Protein AF-A0A2T6D8W9-F1 (afdb_monomer)

Foldseek 3Di:
DPPDPFDDLVVVVFKFFAPCVQQPWQDLDDPDDPVVVVVCVVVQKDQQSPDPTRRRRMIGNDDGD

Solvent-accessible surface area (backbone atoms only — not comparable to full-atom values): 3959 Å² total; per-residue (Å²): 136,78,96,59,99,59,87,54,54,58,81,73,72,42,38,49,73,50,65,52,89,75,12,37,73,67,36,84,63,59,83,71,58,68,67,63,54,50,55,40,44,76,73,60,31,42,64,23,59,77,40,98,65,18,18,47,21,3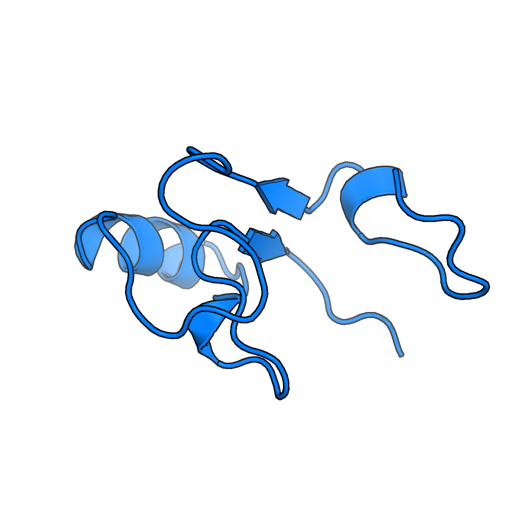3,38,29,61,69,82,81,129

pLDDT: mean 90.18, std 12.32, range [46.72, 98.12]

Radius of gyration: 11.38 Å; Cα contacts (8 Å, |Δi|>4): 95; chains: 1; bounding box: 24×20×29 Å

Sequence (65 aa):
MRGGRRLSMHSFGIAIDWDANNNPQGNPNSTLPDFWYEIWAKHGWIDGRHFRTPDPMHVQFAKGT

Secondary structure (DSSP, 8-state):
----SS--GGGGT-EEE-STTTS-TT-----S-HHHHHHHHHTTPEEGGGSSS--TTEEESS---

Structure (mmCIF, N/CA/C/O backbone):
data_AF-A0A2T6D8W9-F1
#
_entry.id   AF-A0A2T6D8W9-F1
#
loop_
_atom_site.group_PDB
_atom_site.id
_atom_site.type_symbol
_atom_site.label_atom_id
_atom_site.label_alt_id
_atom_site.label_comp_id
_atom_site.label_asym_id
_atom_site.label_entity_id
_atom_site.label_seq_id
_atom_site.pdbx_PDB_ins_code
_atom_site.Cartn_x
_atom_site.Cartn_y
_atom_site.Cartn_z
_atom_site.occupancy
_atom_site.B_iso_or_equiv
_atom_site.auth_seq_id
_atom_site.auth_comp_id
_atom_site.auth_asym_id
_atom_site.auth_atom_id
_atom_site.pdbx_PDB_model_num
ATOM 1 N N . MET A 1 1 ? 8.986 -13.418 5.185 1.00 46.72 1 MET A N 1
ATOM 2 C CA . MET A 1 1 ? 8.906 -12.830 6.542 1.00 46.72 1 MET A CA 1
ATO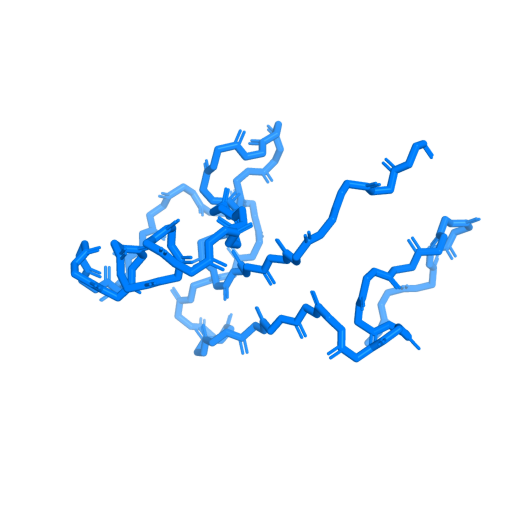M 3 C C . MET A 1 1 ? 10.303 -12.399 6.971 1.00 46.72 1 MET A C 1
ATOM 5 O O . MET A 1 1 ? 11.184 -13.246 7.032 1.00 46.72 1 MET A O 1
ATOM 9 N N . ARG A 1 2 ? 10.545 -11.103 7.203 1.00 56.38 2 ARG A N 1
ATOM 10 C CA . ARG A 1 2 ? 11.794 -10.638 7.834 1.00 56.38 2 ARG A CA 1
ATOM 11 C C . ARG A 1 2 ? 11.598 -10.743 9.347 1.00 56.38 2 ARG A C 1
ATOM 13 O O . ARG A 1 2 ? 10.561 -10.303 9.833 1.00 56.38 2 ARG A O 1
ATOM 20 N N . GLY A 1 3 ? 12.532 -11.358 10.072 1.00 51.97 3 GLY A N 1
ATOM 21 C CA . GLY A 1 3 ? 12.466 -11.528 11.530 1.00 51.97 3 GLY A CA 1
ATOM 22 C C . GLY A 1 3 ? 12.509 -10.183 12.257 1.00 51.97 3 GLY A C 1
ATOM 23 O O . GLY A 1 3 ? 13.567 -9.728 12.679 1.00 51.97 3 GLY A O 1
ATOM 24 N N . GLY A 1 4 ? 11.366 -9.509 12.343 1.00 60.16 4 GLY A N 1
ATOM 25 C CA . GLY A 1 4 ? 11.204 -8.248 13.049 1.00 60.16 4 GLY A CA 1
ATOM 26 C C . GLY A 1 4 ? 10.854 -8.490 14.512 1.00 60.16 4 GLY A C 1
ATOM 27 O O . GLY A 1 4 ? 10.016 -9.326 14.825 1.00 60.16 4 GLY A O 1
ATOM 28 N N . ARG A 1 5 ? 11.451 -7.713 15.422 1.00 66.31 5 ARG A N 1
ATOM 29 C CA . ARG A 1 5 ? 11.033 -7.658 16.840 1.00 66.31 5 ARG A CA 1
ATOM 30 C C . ARG A 1 5 ? 9.695 -6.930 17.045 1.00 66.31 5 ARG A C 1
ATOM 32 O O . ARG A 1 5 ? 9.218 -6.846 18.169 1.00 66.31 5 ARG A O 1
ATOM 39 N N . ARG A 1 6 ? 9.127 -6.352 15.981 1.00 71.25 6 ARG A N 1
ATOM 40 C CA . ARG A 1 6 ? 7.869 -5.597 15.992 1.00 71.25 6 ARG A CA 1
ATOM 41 C C . ARG A 1 6 ? 6.787 -6.407 15.291 1.00 71.25 6 ARG A C 1
ATOM 43 O O . ARG A 1 6 ? 7.062 -7.030 14.266 1.00 71.25 6 ARG A O 1
ATOM 50 N N . LEU A 1 7 ? 5.578 -6.375 15.846 1.00 81.44 7 LEU A N 1
ATOM 51 C CA . LEU A 1 7 ? 4.411 -7.028 15.259 1.00 81.44 7 LEU A CA 1
ATOM 52 C C . LEU A 1 7 ? 4.140 -6.447 13.867 1.00 81.44 7 LEU A C 1
ATOM 54 O O . LEU A 1 7 ? 4.174 -5.233 13.672 1.00 81.44 7 LEU A O 1
ATOM 58 N N . SER A 1 8 ? 3.891 -7.329 12.902 1.00 87.31 8 SER A N 1
ATOM 59 C CA . SER A 1 8 ? 3.544 -6.948 11.535 1.00 87.31 8 SER A CA 1
ATOM 60 C C . SER A 1 8 ? 2.030 -6.936 11.366 1.00 87.31 8 SER A C 1
ATOM 62 O O . SER A 1 8 ? 1.350 -7.832 11.859 1.00 87.31 8 SER A O 1
ATOM 64 N N . MET A 1 9 ? 1.500 -5.970 10.613 1.00 92.75 9 MET A N 1
ATOM 65 C CA . MET A 1 9 ? 0.076 -5.940 10.254 1.00 92.75 9 MET A CA 1
ATOM 66 C C . MET A 1 9 ? -0.342 -7.145 9.395 1.00 92.75 9 MET A C 1
ATOM 68 O O . MET A 1 9 ? -1.489 -7.583 9.468 1.00 92.75 9 MET A O 1
ATOM 72 N N . HIS A 1 10 ? 0.612 -7.765 8.689 1.00 92.06 10 HIS A N 1
ATOM 73 C CA . HIS A 1 10 ? 0.406 -9.034 7.983 1.00 92.06 10 HIS A CA 1
ATOM 74 C C . HIS A 1 10 ? 0.020 -10.173 8.934 1.00 92.06 10 HIS A C 1
ATOM 76 O O . HIS A 1 10 ? -0.807 -11.009 8.589 1.00 92.06 10 HIS A O 1
ATOM 82 N N . SER A 1 11 ? 0.548 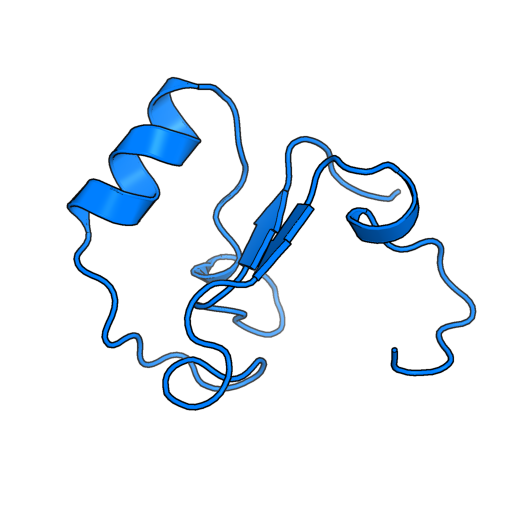-10.185 10.163 1.00 90.88 11 SER A N 1
ATOM 83 C CA . SER A 1 11 ? 0.205 -11.198 11.174 1.00 90.88 11 SER A CA 1
ATOM 84 C C . SER A 1 11 ? -1.240 -11.096 11.667 1.00 90.88 11 SER A C 1
ATOM 86 O O . SER A 1 11 ? -1.768 -12.067 12.199 1.00 90.88 11 SER A O 1
ATOM 88 N N . PHE A 1 12 ? -1.877 -9.941 11.481 1.00 91.06 12 PHE A N 1
ATOM 89 C CA . PHE A 1 12 ? -3.269 -9.695 11.852 1.00 91.06 12 PHE A CA 1
ATOM 90 C C . PHE A 1 12 ? -4.235 -9.832 10.663 1.00 91.06 12 PHE A C 1
ATOM 92 O O . PHE A 1 12 ? -5.428 -9.600 10.828 1.00 91.06 12 PHE A O 1
ATOM 99 N N . GLY A 1 13 ? -3.742 -10.182 9.467 1.00 93.38 13 GLY A N 1
ATOM 100 C CA . GLY A 1 13 ? -4.567 -10.302 8.259 1.00 93.38 13 GLY A CA 1
ATOM 101 C C . GLY A 1 13 ? -5.105 -8.968 7.725 1.00 93.38 13 GLY A C 1
ATOM 102 O O . GLY A 1 13 ? -6.047 -8.963 6.940 1.00 93.38 13 GLY A O 1
ATOM 103 N N . ILE A 1 14 ? -4.521 -7.842 8.149 1.00 95.25 14 ILE A N 1
ATOM 104 C CA . ILE A 1 14 ? -4.954 -6.481 7.786 1.00 95.25 14 ILE A CA 1
ATOM 105 C C . ILE A 1 14 ? -3.862 -5.696 7.052 1.00 95.25 14 ILE A C 1
ATOM 107 O O . ILE A 1 14 ? -3.810 -4.467 7.125 1.00 95.25 14 ILE A O 1
ATOM 111 N N . ALA A 1 15 ? -2.963 -6.410 6.380 1.00 96.12 15 ALA A N 1
ATOM 112 C CA . ALA A 1 15 ? -2.005 -5.844 5.447 1.00 96.12 15 ALA A CA 1
ATOM 113 C C . ALA A 1 15 ? -1.894 -6.714 4.199 1.00 96.12 15 ALA 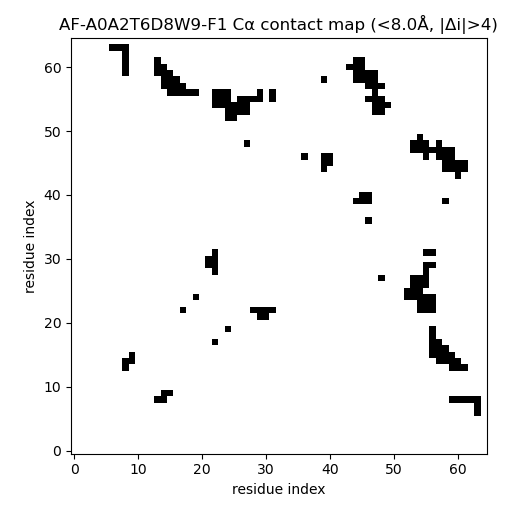A C 1
ATOM 115 O O . ALA A 1 15 ? -2.083 -7.929 4.267 1.00 96.12 15 ALA A O 1
ATOM 116 N N . ILE A 1 16 ? -1.606 -6.074 3.070 1.00 95.56 16 ILE A N 1
ATOM 117 C CA . ILE A 1 16 ? -1.485 -6.714 1.762 1.00 95.56 16 ILE A CA 1
ATOM 118 C C . ILE A 1 16 ? -0.265 -6.126 1.060 1.00 95.56 16 ILE A C 1
ATOM 120 O O . ILE A 1 16 ? -0.112 -4.907 1.026 1.00 95.56 16 ILE A O 1
ATOM 124 N N . ASP A 1 17 ? 0.552 -7.007 0.480 1.00 96.06 17 ASP A N 1
ATOM 125 C CA . ASP A 1 17 ? 1.633 -6.646 -0.435 1.00 96.06 17 ASP A CA 1
ATOM 126 C C . ASP A 1 17 ? 1.236 -7.107 -1.843 1.00 96.06 17 ASP A C 1
ATOM 128 O O . ASP A 1 17 ? 0.959 -8.293 -2.050 1.00 96.06 17 ASP A O 1
ATOM 132 N N . TRP A 1 18 ? 1.201 -6.194 -2.812 1.00 96.38 18 TRP A N 1
ATOM 133 C CA . TRP A 1 18 ? 0.859 -6.501 -4.200 1.00 96.38 18 TRP A CA 1
ATOM 134 C C . TRP A 1 18 ? 2.063 -6.365 -5.126 1.00 96.38 18 TRP A C 1
ATOM 136 O O . TRP A 1 18 ? 2.746 -5.345 -5.127 1.00 96.38 18 TRP A O 1
ATOM 146 N N . ASP A 1 19 ? 2.298 -7.394 -5.944 1.00 95.19 19 ASP A N 1
ATOM 147 C CA . ASP A 1 19 ? 3.384 -7.434 -6.931 1.00 95.19 19 ASP A CA 1
ATOM 148 C C . ASP A 1 19 ? 4.749 -6.983 -6.363 1.00 95.19 19 ASP A C 1
ATOM 150 O O . ASP A 1 19 ? 5.415 -6.069 -6.859 1.00 95.19 19 ASP A O 1
ATOM 154 N N . ALA A 1 20 ? 5.155 -7.639 -5.274 1.00 93.62 20 ALA A N 1
ATOM 155 C CA . ALA A 1 20 ? 6.356 -7.314 -4.506 1.00 93.62 20 ALA A CA 1
ATOM 156 C C . ALA A 1 20 ? 7.662 -7.359 -5.319 1.00 93.62 20 ALA A C 1
ATOM 158 O O . ALA A 1 20 ? 8.646 -6.723 -4.945 1.00 93.62 20 ALA A O 1
ATOM 159 N N . ASN A 1 21 ? 7.682 -8.110 -6.425 1.00 95.00 21 ASN A N 1
ATOM 160 C CA . ASN A 1 21 ? 8.853 -8.219 -7.293 1.00 95.00 21 ASN A CA 1
ATOM 161 C C . ASN A 1 21 ? 9.122 -6.910 -8.045 1.00 95.00 21 ASN A C 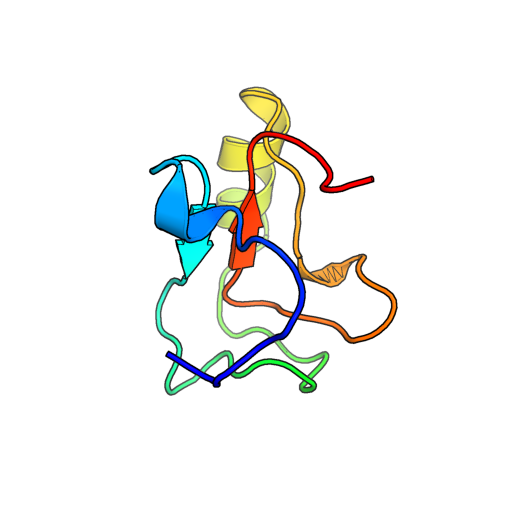1
ATOM 163 O O . ASN A 1 21 ? 10.280 -6.521 -8.186 1.00 95.00 21 ASN A O 1
ATOM 167 N N . ASN A 1 22 ? 8.066 -6.227 -8.497 1.00 95.62 22 ASN A N 1
ATOM 168 C CA . ASN A 1 22 ? 8.183 -4.967 -9.233 1.00 95.62 22 ASN A CA 1
ATOM 169 C C . ASN A 1 22 ? 8.053 -3.734 -8.326 1.00 95.62 22 ASN A C 1
ATOM 171 O O . ASN A 1 22 ? 8.518 -2.658 -8.694 1.00 95.62 22 ASN A O 1
ATOM 175 N N . ASN A 1 23 ? 7.465 -3.887 -7.132 1.00 95.44 23 ASN A N 1
ATOM 176 C CA . ASN A 1 23 ? 7.188 -2.794 -6.192 1.00 95.44 23 ASN A CA 1
ATOM 177 C C . ASN A 1 23 ? 7.837 -3.016 -4.808 1.00 95.44 23 ASN A C 1
ATOM 179 O O . ASN A 1 23 ? 7.147 -2.939 -3.790 1.00 95.44 23 ASN A O 1
ATOM 183 N N . PRO A 1 24 ? 9.146 -3.321 -4.722 1.00 95.50 24 PRO A N 1
ATOM 184 C CA . PRO A 1 24 ? 9.764 -3.708 -3.460 1.00 95.50 24 PRO A CA 1
ATOM 185 C C . PRO A 1 24 ? 9.843 -2.548 -2.456 1.00 95.50 24 PRO A C 1
ATOM 187 O O . PRO A 1 24 ? 10.109 -1.400 -2.819 1.00 95.50 24 PRO A O 1
ATOM 190 N N . GLN A 1 25 ? 9.729 -2.877 -1.166 1.00 93.94 25 GLN A N 1
ATOM 191 C CA . GLN A 1 25 ? 9.978 -1.942 -0.066 1.00 93.94 25 GLN A CA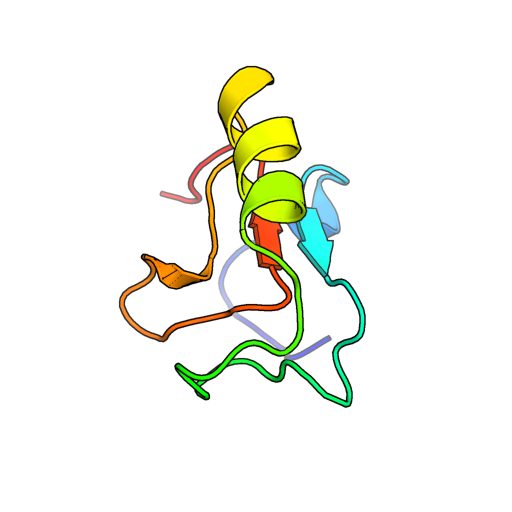 1
ATOM 192 C C . GLN A 1 25 ? 11.338 -1.239 -0.198 1.00 93.94 25 GLN A C 1
ATOM 194 O O . GLN A 1 25 ? 12.374 -1.866 -0.432 1.00 93.94 25 GLN A O 1
ATOM 199 N N . GLY A 1 26 ? 11.342 0.066 0.054 1.00 94.19 26 GLY A N 1
ATOM 200 C CA . GLY A 1 26 ? 12.499 0.952 -0.036 1.00 94.19 26 GLY A CA 1
ATOM 201 C C . GLY A 1 26 ? 12.679 1.586 -1.414 1.00 94.19 26 GLY A C 1
ATOM 202 O O . GLY A 1 26 ? 13.490 2.501 -1.541 1.00 94.19 26 GLY A O 1
ATOM 203 N N . ASN A 1 27 ? 11.919 1.150 -2.421 1.00 92.12 27 ASN A N 1
ATOM 204 C CA . ASN A 1 27 ? 11.867 1.799 -3.723 1.00 92.12 27 ASN A CA 1
ATOM 205 C C . ASN A 1 27 ? 10.680 2.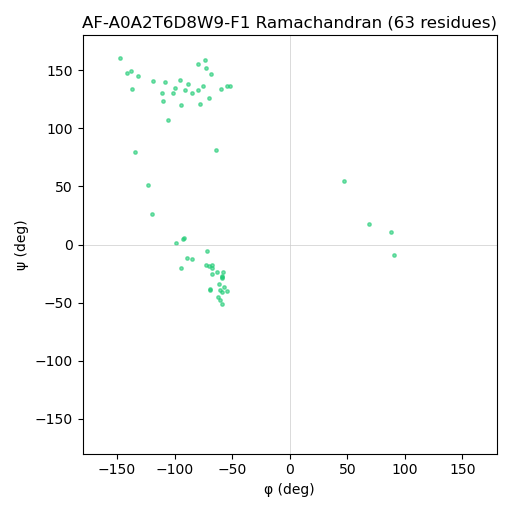779 -3.760 1.00 92.12 27 ASN A C 1
ATOM 207 O O . ASN A 1 27 ? 9.547 2.345 -3.579 1.00 92.12 27 ASN A O 1
ATOM 211 N N . PRO A 1 28 ? 10.891 4.088 -3.980 1.00 89.38 28 PRO A N 1
ATOM 212 C CA . PRO A 1 28 ? 9.788 5.045 -4.075 1.00 89.38 28 PRO A CA 1
ATOM 213 C C . PRO A 1 28 ? 8.985 4.914 -5.378 1.00 89.38 28 PRO A C 1
ATOM 215 O O . PRO A 1 28 ? 7.872 5.428 -5.456 1.00 89.38 28 PRO A O 1
ATOM 218 N N . ASN A 1 29 ? 9.535 4.252 -6.400 1.00 91.62 29 ASN A N 1
ATOM 219 C CA . ASN A 1 29 ? 8.846 4.059 -7.668 1.00 91.62 29 ASN A CA 1
ATOM 220 C C . ASN A 1 29 ? 7.844 2.908 -7.556 1.00 91.62 29 ASN A C 1
ATOM 222 O O . ASN A 1 29 ? 8.189 1.826 -7.082 1.00 91.62 29 ASN A O 1
ATOM 226 N N . SER A 1 30 ? 6.629 3.144 -8.048 1.00 94.12 30 SER A N 1
ATOM 227 C CA . SER A 1 30 ? 5.584 2.132 -8.160 1.00 94.12 30 SER A CA 1
ATOM 228 C C . SER A 1 30 ? 5.186 1.934 -9.617 1.00 94.12 30 SER A C 1
ATOM 230 O O . SER A 1 30 ? 5.084 2.889 -10.385 1.00 94.12 30 SER A O 1
ATOM 232 N N . THR A 1 31 ? 4.950 0.681 -9.978 1.00 96.31 31 THR A N 1
ATOM 233 C CA . THR A 1 31 ? 4.297 0.259 -11.223 1.00 96.31 31 THR A CA 1
ATOM 234 C C . THR A 1 31 ? 2.779 0.158 -11.064 1.00 96.31 31 THR A C 1
ATOM 236 O O . THR A 1 31 ? 2.064 0.032 -12.058 1.00 96.31 31 THR A O 1
ATOM 239 N N . LEU A 1 32 ? 2.274 0.221 -9.825 1.00 95.19 32 LEU A N 1
ATOM 240 C CA . LEU A 1 32 ? 0.846 0.196 -9.542 1.00 95.19 32 LEU A CA 1
ATOM 241 C C . LEU A 1 32 ? 0.220 1.554 -9.891 1.00 95.19 32 LEU A C 1
ATOM 243 O O . LEU A 1 32 ? 0.783 2.597 -9.553 1.00 95.19 32 LEU A O 1
ATOM 247 N N . PRO A 1 33 ? -0.950 1.562 -10.547 1.00 96.50 33 PRO A N 1
ATOM 248 C CA . PRO A 1 33 ? -1.627 2.796 -10.918 1.00 96.50 33 PRO A CA 1
ATOM 249 C C . PRO A 1 33 ? -2.243 3.484 -9.693 1.00 96.50 33 PRO A C 1
ATOM 251 O O . PRO A 1 33 ? -2.665 2.818 -8.748 1.00 96.50 33 PRO A O 1
ATOM 254 N N . ASP A 1 34 ? -2.381 4.811 -9.734 1.00 95.56 34 ASP A N 1
ATOM 255 C CA . ASP A 1 34 ? -2.895 5.591 -8.596 1.00 95.56 34 ASP A CA 1
ATOM 256 C C . ASP A 1 34 ? -4.286 5.143 -8.123 1.00 95.56 34 ASP A C 1
ATOM 258 O O . ASP A 1 34 ? -4.514 5.038 -6.917 1.00 95.56 34 ASP A O 1
ATOM 262 N N . PHE A 1 35 ? -5.176 4.749 -9.043 1.00 97.25 35 PHE A N 1
ATOM 263 C CA . PHE A 1 35 ? -6.517 4.267 -8.686 1.00 97.25 35 PHE A CA 1
ATOM 264 C C . PHE A 1 35 ? -6.491 3.039 -7.761 1.00 97.25 35 PHE A C 1
ATOM 266 O O . PHE A 1 35 ? -7.429 2.821 -6.996 1.00 97.25 35 PHE A O 1
ATOM 273 N N . TRP A 1 36 ? -5.434 2.218 -7.820 1.00 97.00 36 TRP A N 1
ATOM 274 C CA . TRP A 1 36 ? -5.285 1.065 -6.933 1.00 97.00 36 TRP A CA 1
ATOM 275 C C . TRP A 1 36 ? -5.192 1.531 -5.477 1.00 97.00 36 TRP A C 1
ATOM 277 O O . TRP A 1 36 ? -5.910 1.024 -4.617 1.00 97.00 36 TRP A O 1
ATOM 287 N N . TYR A 1 37 ? -4.384 2.560 -5.217 1.00 96.88 37 TYR A N 1
ATOM 288 C CA . TYR A 1 37 ? -4.236 3.167 -3.896 1.00 96.88 37 TYR A CA 1
ATOM 289 C C . TYR A 1 37 ? -5.492 3.931 -3.468 1.00 96.88 37 TYR A C 1
ATOM 291 O O . TYR A 1 37 ? -5.889 3.862 -2.305 1.00 96.88 37 TYR A O 1
ATOM 299 N N . GLU A 1 38 ? -6.153 4.621 -4.400 1.00 97.50 38 GLU A N 1
ATOM 300 C CA . GLU A 1 38 ? -7.395 5.354 -4.130 1.00 97.50 38 GLU A CA 1
ATOM 301 C C . GLU A 1 38 ? -8.524 4.435 -3.646 1.00 97.50 38 GLU A C 1
ATOM 303 O O . GLU A 1 38 ? -9.261 4.801 -2.727 1.00 97.50 38 GLU A O 1
ATOM 308 N N . ILE A 1 39 ? -8.644 3.228 -4.214 1.00 97.62 39 ILE A N 1
ATOM 309 C CA . ILE A 1 39 ? -9.615 2.221 -3.761 1.00 97.62 39 ILE A CA 1
ATOM 310 C C . ILE A 1 39 ? -9.366 1.884 -2.289 1.00 97.62 39 ILE A C 1
ATOM 312 O O . ILE A 1 39 ? -10.283 1.965 -1.473 1.00 97.62 39 ILE A O 1
ATOM 316 N N . TRP A 1 40 ? -8.126 1.558 -1.925 1.00 97.44 40 TRP A N 1
ATOM 317 C CA . TRP A 1 40 ? -7.762 1.237 -0.544 1.00 97.44 40 TRP A CA 1
ATOM 318 C C . TRP A 1 40 ? -8.026 2.410 0.406 1.00 97.44 40 TRP A C 1
ATOM 320 O O . TRP A 1 40 ? -8.685 2.237 1.437 1.00 97.44 40 TRP A O 1
ATOM 330 N N . ALA A 1 41 ? -7.597 3.615 0.027 1.00 96.94 41 ALA A N 1
ATOM 331 C CA . ALA A 1 41 ? -7.802 4.828 0.811 1.00 96.94 41 ALA A CA 1
ATOM 332 C C . ALA A 1 41 ? -9.293 5.120 1.052 1.00 96.94 41 ALA A C 1
ATOM 334 O O . ALA A 1 41 ? -9.687 5.436 2.177 1.00 96.94 41 ALA A O 1
ATOM 335 N N . LYS A 1 42 ? -10.151 4.932 0.038 1.00 98.12 42 LYS A N 1
ATOM 336 C CA . LYS A 1 42 ? -11.614 5.073 0.159 1.00 98.12 42 LYS A CA 1
ATOM 337 C C . LYS A 1 42 ? -12.214 4.131 1.205 1.00 98.12 42 LYS A C 1
ATOM 339 O O . LYS A 1 42 ? -13.234 4.454 1.810 1.00 98.12 42 LYS A O 1
ATOM 344 N N . HIS A 1 43 ? -11.584 2.982 1.427 1.00 97.12 43 HIS A N 1
ATOM 345 C CA . HIS A 1 43 ? -12.003 2.008 2.426 1.00 97.12 43 HIS A CA 1
ATO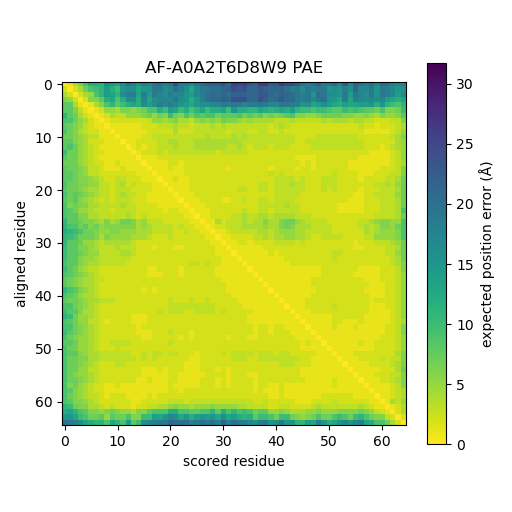M 346 C C . HIS A 1 43 ? -11.312 2.180 3.782 1.00 97.12 43 HIS A C 1
ATOM 348 O O . HIS A 1 43 ? -11.564 1.371 4.664 1.00 97.12 43 HIS A O 1
ATOM 354 N N . GLY A 1 44 ? -10.494 3.217 3.982 1.00 96.50 44 GLY A N 1
ATOM 355 C CA . GLY A 1 44 ? -9.819 3.497 5.255 1.00 96.50 44 GLY A CA 1
ATOM 356 C C . GLY A 1 44 ? -8.469 2.797 5.430 1.00 96.50 44 GLY A C 1
ATOM 357 O O . GLY A 1 44 ? -7.910 2.817 6.525 1.00 96.50 44 GLY A O 1
ATOM 358 N N . TRP A 1 45 ? -7.931 2.189 4.373 1.00 97.44 45 TRP A N 1
ATOM 359 C CA . TRP A 1 45 ? -6.586 1.619 4.388 1.00 97.44 45 TRP A CA 1
ATOM 360 C C . TRP A 1 45 ? -5.523 2.702 4.192 1.00 97.44 45 TRP A C 1
ATOM 362 O O . TRP A 1 45 ? -5.767 3.764 3.620 1.00 97.44 45 TRP A O 1
ATOM 372 N N . ILE A 1 46 ? -4.320 2.415 4.673 1.00 96.75 46 ILE A N 1
ATOM 373 C CA . ILE A 1 46 ? -3.166 3.307 4.640 1.00 96.75 46 ILE A CA 1
ATOM 374 C C . ILE A 1 46 ? -2.235 2.875 3.511 1.00 96.75 46 ILE A C 1
ATOM 376 O O . ILE A 1 46 ? -1.851 1.710 3.445 1.00 96.75 46 ILE A O 1
ATOM 380 N N . ASP A 1 47 ? -1.842 3.838 2.681 1.00 95.81 47 ASP A N 1
ATOM 381 C CA . ASP A 1 47 ? -0.891 3.679 1.580 1.00 95.81 47 ASP A CA 1
ATOM 382 C C . ASP A 1 47 ? 0.567 3.653 2.083 1.00 95.81 47 ASP A C 1
ATOM 384 O O . ASP A 1 47 ? 1.053 4.611 2.699 1.00 95.81 47 ASP A O 1
ATOM 388 N N . GLY A 1 48 ? 1.273 2.554 1.8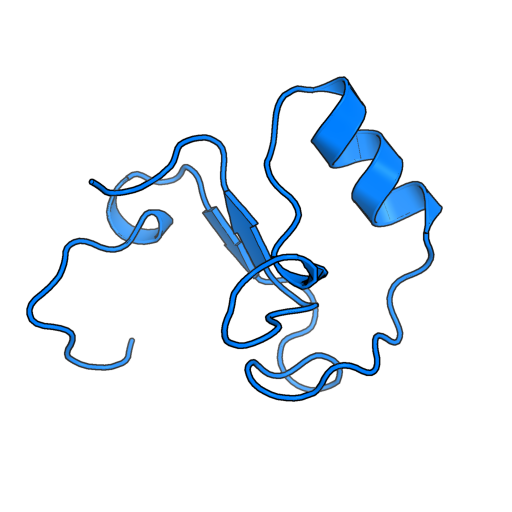02 1.00 94.75 48 GLY A N 1
ATOM 389 C CA . GLY A 1 48 ? 2.672 2.343 2.166 1.00 94.75 48 GLY A CA 1
ATOM 390 C C . GLY A 1 48 ? 3.670 3.247 1.438 1.00 94.75 48 GLY A C 1
ATOM 391 O O . GLY A 1 48 ? 4.778 3.456 1.941 1.00 94.75 48 GLY A O 1
ATOM 392 N N . ARG A 1 49 ? 3.294 3.885 0.319 1.00 95.25 49 ARG A N 1
ATOM 393 C CA . ARG A 1 49 ? 4.126 4.904 -0.356 1.00 95.25 49 ARG A CA 1
ATOM 394 C C . ARG A 1 49 ? 4.446 6.088 0.558 1.00 95.25 49 ARG A C 1
ATOM 396 O O . ARG A 1 49 ? 5.480 6.728 0.390 1.00 95.25 49 ARG A O 1
ATOM 403 N N . HIS A 1 50 ? 3.589 6.368 1.541 1.00 93.75 50 HIS A N 1
ATOM 404 C CA . HIS A 1 50 ? 3.746 7.482 2.482 1.00 93.75 50 HIS A CA 1
ATOM 405 C C . HIS A 1 50 ? 4.504 7.117 3.766 1.00 93.75 50 HIS A C 1
ATOM 407 O O . HIS A 1 50 ? 4.604 7.930 4.689 1.00 93.75 50 HIS A O 1
ATOM 413 N N . PHE A 1 51 ? 5.038 5.900 3.869 1.00 92.94 51 PHE A N 1
ATOM 414 C CA . PHE A 1 51 ? 5.870 5.511 5.003 1.00 92.94 51 PHE A CA 1
ATOM 415 C C . PHE A 1 51 ? 7.259 6.145 4.934 1.00 92.94 51 PHE A C 1
ATOM 417 O O . PHE A 1 51 ? 7.756 6.510 3.873 1.00 92.94 51 PHE A O 1
ATOM 424 N N . ARG A 1 52 ? 7.930 6.232 6.094 1.00 92.12 52 ARG A N 1
ATOM 425 C CA . ARG A 1 52 ? 9.307 6.753 6.186 1.00 92.12 52 ARG A CA 1
ATOM 426 C C . ARG A 1 52 ? 10.266 6.012 5.251 1.00 92.12 52 ARG A C 1
ATOM 428 O O . ARG A 1 52 ? 11.154 6.623 4.669 1.00 92.12 52 ARG A O 1
ATOM 435 N N . THR A 1 53 ? 10.102 4.696 5.158 1.00 93.00 53 THR A N 1
ATOM 436 C CA . THR A 1 53 ? 10.703 3.878 4.107 1.00 93.00 53 THR A CA 1
ATOM 437 C C . THR A 1 53 ? 9.561 3.530 3.163 1.00 93.00 53 THR A C 1
ATOM 439 O O . THR A 1 53 ? 8.706 2.751 3.585 1.00 93.00 53 THR A O 1
ATOM 442 N N . PRO A 1 54 ? 9.504 4.127 1.959 1.00 95.00 54 PRO A N 1
ATOM 443 C CA . PRO A 1 54 ? 8.406 3.899 1.031 1.00 95.00 54 PRO A CA 1
ATOM 444 C C . PRO A 1 54 ? 8.224 2.415 0.751 1.00 95.00 54 PRO A C 1
ATOM 446 O O . PRO A 1 54 ? 9.204 1.696 0.558 1.00 95.00 54 PRO A O 1
ATOM 449 N N . ASP A 1 55 ? 6.981 1.961 0.744 1.00 95.50 55 ASP A N 1
ATOM 450 C CA . ASP A 1 55 ? 6.635 0.566 0.505 1.00 95.50 55 ASP A CA 1
ATOM 451 C C . ASP A 1 55 ? 5.471 0.490 -0.491 1.00 95.50 55 ASP A C 1
ATOM 453 O O . ASP A 1 55 ? 4.311 0.398 -0.088 1.00 95.50 55 ASP A O 1
ATOM 457 N N . PRO A 1 56 ? 5.744 0.643 -1.799 1.00 96.44 56 PRO A N 1
ATOM 458 C CA . PRO A 1 56 ? 4.699 0.841 -2.798 1.00 96.44 56 PRO A CA 1
ATOM 459 C C . PRO A 1 56 ? 3.799 -0.380 -2.994 1.00 96.44 56 PRO A C 1
ATOM 461 O O . PRO A 1 56 ? 2.649 -0.207 -3.385 1.00 96.44 56 PRO A O 1
ATOM 464 N N . MET A 1 57 ? 4.271 -1.592 -2.703 1.00 97.06 57 MET A N 1
ATOM 465 C CA . MET A 1 57 ? 3.429 -2.793 -2.709 1.00 97.06 57 MET A CA 1
ATOM 466 C C . MET A 1 57 ? 2.418 -2.827 -1.555 1.00 97.06 57 MET A C 1
ATOM 468 O O . MET A 1 57 ? 1.469 -3.604 -1.622 1.00 97.06 57 MET A O 1
ATOM 472 N N . HIS A 1 58 ? 2.631 -2.043 -0.495 1.00 96.88 58 HIS A N 1
ATOM 473 C CA . HIS A 1 58 ? 2.015 -2.263 0.807 1.00 96.88 58 HIS A CA 1
ATOM 474 C C . HIS A 1 58 ? 0.800 -1.372 1.073 1.00 96.88 58 HIS A C 1
ATOM 476 O O . HIS A 1 58 ? 0.860 -0.149 0.932 1.00 96.88 58 HIS A O 1
ATOM 482 N N . VAL A 1 59 ? -0.269 -1.976 1.591 1.00 97.19 59 VAL A N 1
ATOM 483 C CA . VAL A 1 59 ? -1.372 -1.275 2.267 1.00 97.19 59 VAL A CA 1
ATOM 484 C C . VAL A 1 59 ? -1.706 -1.949 3.595 1.00 97.19 59 VAL A C 1
ATOM 486 O O . VAL A 1 59 ? -1.642 -3.173 3.699 1.00 97.19 59 VAL A O 1
ATOM 489 N N . GLN A 1 60 ? -2.096 -1.171 4.611 1.00 97.06 60 GLN A N 1
ATOM 490 C CA . GLN A 1 60 ? -2.510 -1.704 5.923 1.00 97.06 60 GLN A CA 1
ATOM 491 C C . GLN A 1 60 ? -3.693 -0.948 6.536 1.00 97.06 60 GLN A C 1
ATOM 493 O O . GLN A 1 60 ? -3.817 0.262 6.373 1.00 97.06 60 GLN A O 1
ATOM 498 N N . PHE A 1 61 ? -4.548 -1.646 7.287 1.00 95.88 61 PHE A N 1
ATOM 499 C CA . PHE A 1 61 ? -5.787 -1.072 7.837 1.00 95.88 61 PHE A CA 1
ATOM 500 C C . PHE A 1 61 ? -5.624 -0.317 9.167 1.00 95.88 61 PHE A C 1
ATOM 502 O O . PHE A 1 61 ? -6.523 0.385 9.617 1.00 95.88 61 PHE A O 1
ATOM 509 N N . ALA A 1 62 ? -4.478 -0.456 9.826 1.00 91.75 62 ALA A N 1
ATOM 510 C CA . ALA A 1 62 ? -4.178 0.215 11.087 1.00 91.75 62 ALA A CA 1
ATOM 511 C C . ALA A 1 62 ? -2.688 0.529 11.159 1.00 91.75 62 ALA A C 1
ATOM 513 O O . ALA A 1 62 ? -1.903 -0.096 10.456 1.00 91.75 62 ALA A O 1
ATOM 514 N N . LYS A 1 63 ? -2.272 1.463 12.019 1.00 82.62 63 LYS A N 1
ATOM 515 C CA . LYS A 1 63 ? -0.850 1.698 12.316 1.00 82.62 63 LYS A CA 1
ATOM 516 C C . LYS A 1 63 ? -0.432 0.848 13.513 1.00 82.62 63 LYS A C 1
ATOM 518 O O . LYS A 1 63 ? -1.114 0.853 14.533 1.00 82.62 63 LYS A O 1
ATOM 523 N N . GLY A 1 64 ? 0.701 0.155 13.398 1.00 69.19 64 GLY A N 1
ATOM 524 C CA . GLY A 1 64 ? 1.384 -0.389 14.570 1.00 69.19 64 GLY A CA 1
ATOM 525 C C . GLY A 1 64 ? 1.980 0.767 15.371 1.00 69.19 64 GLY A C 1
ATOM 526 O O . GLY A 1 64 ? 2.672 1.605 14.792 1.00 69.19 64 GLY A O 1
ATOM 527 N N . THR A 1 65 ? 1.660 0.842 16.660 1.00 52.41 65 THR A N 1
ATOM 528 C CA . THR A 1 65 ? 2.242 1.805 17.610 1.00 52.41 65 THR A CA 1
ATOM 529 C C . THR A 1 65 ? 3.715 1.524 17.868 1.00 52.41 65 THR A C 1
ATOM 531 O O . THR A 1 65 ? 4.059 0.324 17.996 1.00 52.41 65 THR A O 1
#

Mean predicted aligned error: 4.12 Å